Protein AF-A0A969L640-F1 (afdb_monomer_lite)

Foldseek 3Di:
DDLDDPVPPLVPLPAAEEEDALVNDALVVCVVCVVSNHAYEHPADADLVSLLVVVVSPHPYYHYPCVVSNVVND

Structure (mmCIF, N/CA/C/O backbone):
data_AF-A0A969L640-F1
#
_entry.id   AF-A0A969L640-F1
#
loop_
_atom_site.group_PDB
_atom_site.id
_atom_site.type_symbol
_atom_site.label_atom_id
_atom_site.label_alt_id
_atom_site.label_comp_id
_atom_site.label_asym_id
_atom_site.label_entity_id
_atom_site.label_seq_id
_atom_site.pdbx_PDB_ins_code
_atom_site.Cartn_x
_atom_site.Cartn_y
_atom_site.Cartn_z
_atom_site.occupancy
_atom_site.B_iso_or_equiv
_atom_site.auth_seq_id
_atom_site.auth_comp_id
_atom_site.auth_asym_id
_atom_site.auth_atom_id
_atom_site.pdbx_PDB_model_num
ATOM 1 N N . MET A 1 1 ? 10.189 6.434 22.299 1.00 33.81 1 MET A N 1
ATOM 2 C CA . MET A 1 1 ? 10.134 7.086 20.972 1.00 33.81 1 MET A CA 1
ATOM 3 C C . MET A 1 1 ? 8.723 6.912 20.439 1.00 33.81 1 MET A C 1
ATOM 5 O O . MET A 1 1 ? 8.297 5.782 20.250 1.00 33.81 1 MET A O 1
ATOM 9 N N . SER A 1 2 ? 7.957 8.000 20.365 1.00 31.75 2 SER A N 1
ATOM 10 C CA . SER A 1 2 ? 6.515 7.967 20.092 1.00 31.75 2 SER A CA 1
ATOM 11 C C . SER A 1 2 ? 6.279 7.706 18.605 1.00 31.75 2 SER A C 1
ATOM 13 O O . SER A 1 2 ? 6.561 8.570 17.776 1.00 31.75 2 SER A O 1
ATOM 15 N N . VAL A 1 3 ? 5.812 6.506 18.261 1.00 46.97 3 VAL A N 1
ATOM 16 C CA . VAL A 1 3 ? 5.286 6.205 16.924 1.00 46.97 3 VAL A CA 1
ATOM 17 C C . VAL A 1 3 ? 4.058 7.098 16.753 1.00 46.97 3 VAL A C 1
ATOM 19 O O . VAL A 1 3 ? 3.136 7.032 17.565 1.00 46.97 3 VAL A O 1
ATOM 22 N N . GLY A 1 4 ? 4.123 8.023 15.791 1.00 44.94 4 GLY A N 1
ATOM 23 C CA . GLY A 1 4 ? 3.205 9.152 15.650 1.00 44.94 4 GLY A CA 1
ATOM 24 C C . GLY A 1 4 ? 1.748 8.752 15.854 1.00 44.94 4 GLY A C 1
ATOM 25 O O . GLY A 1 4 ? 1.230 7.883 15.157 1.00 44.94 4 GLY A O 1
ATOM 26 N N . LYS A 1 5 ? 1.092 9.384 16.834 1.00 49.94 5 LYS A N 1
ATOM 27 C CA . LYS A 1 5 ? -0.336 9.211 17.103 1.00 49.94 5 LYS A CA 1
ATOM 28 C C . LYS A 1 5 ? -1.113 9.477 15.811 1.00 49.94 5 LYS A C 1
ATOM 30 O O . LYS A 1 5 ? -1.270 10.620 15.398 1.00 49.94 5 LYS A O 1
ATOM 35 N N . LEU A 1 6 ? -1.641 8.415 15.211 1.00 54.66 6 LEU A N 1
ATOM 36 C CA . LEU A 1 6 ? -2.531 8.411 14.043 1.00 54.66 6 LEU A CA 1
ATOM 37 C C . LEU A 1 6 ? -3.923 8.997 14.331 1.00 54.66 6 LEU A C 1
ATOM 39 O O . LEU A 1 6 ? -4.847 8.842 13.529 1.00 54.66 6 LEU A O 1
ATOM 43 N N . SER A 1 7 ? -4.074 9.713 15.451 1.00 53.56 7 SER A N 1
ATOM 44 C CA . SER A 1 7 ? -5.336 10.316 15.854 1.00 53.56 7 SER A CA 1
ATOM 45 C C . SER A 1 7 ? -5.958 11.240 14.798 1.00 53.56 7 SER A C 1
ATOM 47 O O . SER A 1 7 ? -7.186 11.273 14.777 1.00 53.56 7 SER A O 1
ATOM 49 N N . PRO A 1 8 ? -5.227 11.918 13.876 1.00 64.88 8 PRO A N 1
ATOM 50 C CA . PRO A 1 8 ? -5.906 12.825 12.966 1.00 64.88 8 PRO A CA 1
ATOM 51 C C . PRO A 1 8 ? -6.521 12.168 11.725 1.00 64.88 8 PRO A C 1
ATOM 53 O O . PRO A 1 8 ? -7.475 12.715 11.197 1.00 64.88 8 PRO A O 1
ATOM 56 N N . LEU A 1 9 ? -6.046 11.025 11.219 1.00 66.88 9 LEU A N 1
ATOM 57 C CA . LEU A 1 9 ? -6.592 10.502 9.948 1.00 66.88 9 LEU A CA 1
ATOM 58 C C . LEU A 1 9 ? -7.968 9.866 10.126 1.00 66.88 9 LEU A C 1
ATOM 60 O O . LEU A 1 9 ? -8.836 9.963 9.266 1.00 66.88 9 LEU A O 1
ATOM 64 N N . SER A 1 10 ? -8.180 9.245 11.279 1.00 64.25 10 SER A N 1
ATOM 65 C CA . SER A 1 10 ? -9.404 8.503 11.537 1.00 64.25 10 SER A CA 1
ATOM 66 C C . SER A 1 10 ? -10.597 9.354 11.979 1.00 64.25 10 SER A C 1
ATOM 68 O O . SER A 1 10 ? -11.667 8.795 12.182 1.00 64.25 10 SER A O 1
ATOM 70 N N . GLN A 1 11 ? -10.406 10.667 12.150 1.00 74.88 11 GLN A N 1
ATOM 71 C CA . GLN A 1 11 ? -11.466 11.614 12.518 1.00 74.88 11 GLN A CA 1
ATOM 72 C C . GLN A 1 11 ? -12.308 12.058 11.308 1.00 74.88 11 GLN A C 1
ATOM 74 O O . GLN A 1 11 ? -13.348 12.687 11.461 1.00 74.88 11 GLN A O 1
ATOM 79 N N . TYR A 1 12 ? -11.830 11.787 10.091 1.00 80.25 12 TYR A N 1
ATOM 80 C CA . TYR A 1 12 ? -12.490 12.215 8.866 1.00 80.25 12 TYR A CA 1
ATOM 81 C C . TYR A 1 12 ? -13.456 11.136 8.381 1.00 80.25 12 TYR A C 1
ATOM 83 O O . TYR A 1 12 ? -13.118 10.287 7.552 1.00 80.25 12 TYR A O 1
ATOM 91 N N . ASP A 1 13 ? -14.681 11.173 8.897 1.00 83.75 13 ASP A N 1
ATOM 92 C CA . ASP A 1 13 ? -15.678 10.130 8.636 1.00 83.75 13 ASP A CA 1
ATOM 93 C C . ASP A 1 13 ? -16.065 10.008 7.156 1.00 83.75 13 ASP A C 1
ATOM 95 O O . ASP A 1 13 ? -16.292 8.900 6.670 1.00 83.75 13 ASP A O 1
ATOM 99 N N . HIS A 1 14 ? -16.050 11.118 6.416 1.00 90.94 14 HIS A N 1
ATOM 100 C CA . HIS A 1 14 ? -16.406 11.174 4.995 1.00 90.94 14 HIS A CA 1
ATOM 101 C C . HIS A 1 14 ? -15.306 10.658 4.053 1.00 90.94 14 HIS A C 1
ATOM 103 O O . HIS A 1 14 ? -15.579 10.386 2.885 1.00 90.94 14 HIS A O 1
ATOM 109 N N . ILE A 1 15 ? -14.065 10.506 4.530 1.00 91.50 15 ILE A N 1
ATOM 110 C CA . ILE A 1 15 ? -12.976 9.955 3.716 1.00 91.50 15 ILE A CA 1
ATOM 111 C C . ILE A 1 15 ? -13.118 8.438 3.683 1.00 91.50 15 ILE A C 1
ATOM 113 O O . ILE A 1 15 ? -13.218 7.816 4.734 1.00 91.50 15 ILE A O 1
ATOM 117 N N . GLN A 1 16 ? -13.111 7.826 2.501 1.00 93.88 16 GLN A N 1
ATOM 118 C CA . GLN A 1 16 ? -13.231 6.368 2.354 1.00 93.88 16 GLN A CA 1
ATOM 119 C C . GLN A 1 16 ? -11.884 5.682 2.119 1.00 93.88 16 GLN A C 1
ATOM 121 O O . GLN A 1 16 ? -11.699 4.531 2.507 1.00 93.88 16 GLN A O 1
ATOM 126 N N . GLU A 1 17 ? -10.930 6.381 1.505 1.00 94.88 17 GLU A N 1
ATOM 127 C CA . GLU A 1 17 ? -9.648 5.804 1.110 1.00 94.88 17 GLU A CA 1
ATOM 128 C C . GLU A 1 17 ? -8.505 6.793 1.349 1.00 94.88 17 GLU A C 1
ATOM 130 O O . GLU A 1 17 ? -8.636 7.990 1.089 1.00 94.88 17 GLU A O 1
ATOM 135 N N . PHE A 1 18 ? -7.368 6.285 1.818 1.00 93.94 18 PHE A N 1
ATOM 136 C CA . PHE A 1 18 ? -6.144 7.052 2.028 1.00 93.94 18 PHE A CA 1
ATOM 137 C C . PHE A 1 18 ? -5.063 6.593 1.060 1.00 93.94 18 PHE A C 1
ATOM 139 O O . PHE A 1 18 ? -4.828 5.399 0.903 1.00 93.94 18 PHE A O 1
ATOM 146 N N . SER A 1 19 ? -4.361 7.544 0.448 1.00 95.56 19 SER A N 1
ATOM 147 C CA . SER A 1 19 ? -3.179 7.262 -0.368 1.00 95.56 19 SER A CA 1
ATOM 148 C C . SER A 1 19 ? -1.932 7.749 0.365 1.00 95.56 19 SER A C 1
ATOM 150 O O . SER A 1 19 ? -1.747 8.950 0.558 1.00 95.56 19 SER A O 1
ATOM 152 N N . CYS A 1 20 ? -1.063 6.828 0.781 1.00 94.06 20 CYS A N 1
ATOM 153 C CA . CYS A 1 20 ? 0.069 7.119 1.663 1.00 94.06 20 CYS A CA 1
ATOM 154 C C . CYS A 1 20 ? 1.422 6.783 1.027 1.00 94.06 20 CYS A C 1
ATOM 156 O O . CYS A 1 20 ? 1.549 5.848 0.231 1.00 94.06 20 CYS A O 1
ATOM 158 N N . TYR A 1 21 ? 2.456 7.514 1.450 1.00 95.81 21 TYR A N 1
ATOM 159 C CA . TYR A 1 21 ? 3.834 7.213 1.083 1.00 95.81 21 TYR A CA 1
ATOM 160 C C . TYR A 1 21 ? 4.254 5.865 1.682 1.00 95.81 21 TYR A C 1
ATOM 162 O O . TYR A 1 21 ? 4.285 5.685 2.897 1.00 95.81 21 TYR A O 1
ATOM 170 N N . TYR A 1 22 ? 4.577 4.892 0.833 1.00 95.62 22 TYR A N 1
ATOM 171 C CA . TYR A 1 22 ? 4.678 3.490 1.255 1.00 95.62 22 TYR A CA 1
ATOM 172 C C . TYR A 1 22 ? 5.649 3.158 2.416 1.00 95.62 22 TYR A C 1
ATOM 174 O O . TYR A 1 22 ? 5.412 2.154 3.096 1.00 95.62 22 TYR A O 1
ATOM 182 N N . PRO A 1 23 ? 6.736 3.911 2.691 1.00 95.62 23 PRO A N 1
ATOM 183 C CA . PRO A 1 23 ? 7.602 3.639 3.835 1.00 95.62 23 PRO A CA 1
ATOM 184 C C . PRO A 1 23 ? 6.972 3.927 5.198 1.00 95.62 23 PRO A C 1
ATOM 186 O O . PRO A 1 23 ? 7.445 3.360 6.176 1.00 95.62 23 PRO A O 1
ATOM 189 N N . CYS A 1 24 ? 5.930 4.763 5.287 1.00 92.44 24 CYS A N 1
ATOM 190 C CA . CYS A 1 24 ? 5.249 5.023 6.561 1.00 92.44 24 CYS A CA 1
ATOM 191 C C . CYS A 1 24 ? 4.161 3.990 6.892 1.00 92.44 24 CYS A C 1
ATOM 193 O O . CYS A 1 24 ? 3.577 4.036 7.973 1.00 92.44 24 CYS A O 1
ATOM 195 N N . LEU A 1 25 ? 3.887 3.054 5.977 1.00 94.62 25 LEU A N 1
ATOM 196 C CA . LEU A 1 25 ? 2.871 2.029 6.170 1.00 94.62 25 LEU A CA 1
ATOM 197 C C . LEU A 1 25 ? 3.380 0.913 7.082 1.00 94.62 25 LEU A C 1
ATOM 199 O O . LEU A 1 25 ? 4.367 0.239 6.777 1.00 94.62 25 LEU A O 1
ATOM 203 N N . THR A 1 26 ? 2.648 0.683 8.170 1.00 95.12 26 THR A N 1
ATOM 204 C CA . THR A 1 26 ? 2.850 -0.437 9.094 1.00 95.12 26 THR A CA 1
ATOM 205 C C . THR A 1 26 ? 1.589 -1.295 9.175 1.00 95.12 26 THR A C 1
ATOM 207 O O . THR A 1 26 ? 0.507 -0.881 8.748 1.00 95.12 26 THR A O 1
ATOM 210 N N . ARG A 1 27 ? 1.712 -2.514 9.712 1.00 94.69 27 ARG A N 1
ATOM 211 C CA . ARG A 1 27 ? 0.568 -3.425 9.857 1.00 94.69 27 ARG A CA 1
ATOM 212 C C . ARG A 1 27 ? -0.455 -2.890 10.858 1.00 94.69 27 ARG A C 1
ATOM 214 O O . ARG A 1 27 ? -1.652 -3.068 10.654 1.00 94.69 27 ARG A O 1
ATOM 221 N N . GLU A 1 28 ? 0.009 -2.208 11.898 1.00 93.25 28 GLU A N 1
ATOM 222 C CA . GLU A 1 28 ? -0.828 -1.574 12.916 1.00 93.25 28 GLU A CA 1
ATOM 223 C C . GLU A 1 28 ? -1.694 -0.478 12.287 1.00 93.25 28 GLU A C 1
ATOM 225 O O . GLU A 1 28 ? -2.909 -0.486 12.464 1.00 93.25 28 GLU A O 1
ATOM 230 N N . LEU A 1 29 ? -1.096 0.404 11.473 1.00 91.00 29 LEU A N 1
ATOM 231 C CA . LEU A 1 29 ? -1.819 1.457 10.753 1.00 91.00 29 LEU A CA 1
ATOM 232 C C . LEU A 1 29 ? -2.919 0.886 9.850 1.00 91.00 29 LEU A C 1
ATOM 234 O O . LEU A 1 29 ? -4.059 1.343 9.903 1.00 91.00 29 LEU A O 1
ATOM 238 N N . LEU A 1 30 ? -2.574 -0.105 9.026 1.00 94.44 30 LEU A N 1
ATOM 239 C CA . LEU A 1 30 ? -3.536 -0.719 8.110 1.00 94.44 30 LEU A CA 1
ATOM 240 C C . LEU A 1 30 ? -4.689 -1.358 8.879 1.00 94.44 30 LEU A C 1
ATOM 242 O O . LEU A 1 30 ? -5.843 -1.077 8.584 1.00 94.44 30 LEU A O 1
ATOM 246 N N . THR A 1 31 ? -4.373 -2.126 9.923 1.00 94.06 31 THR A N 1
ATOM 247 C CA . THR A 1 31 ? -5.378 -2.789 10.763 1.00 94.06 31 THR A CA 1
ATOM 248 C C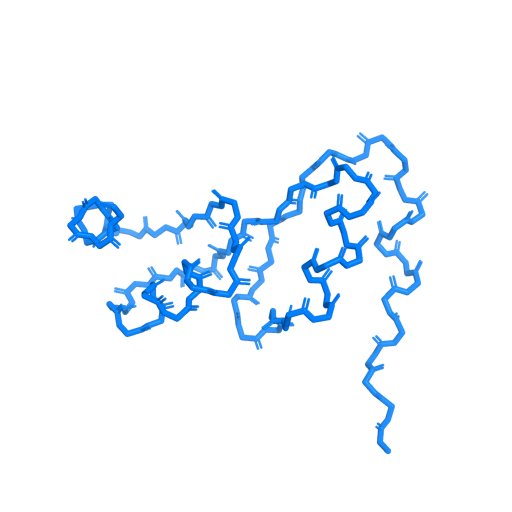 . THR A 1 31 ? -6.365 -1.781 11.356 1.00 94.06 31 THR A C 1
ATOM 250 O O . THR A 1 31 ? -7.573 -2.004 11.312 1.00 94.06 31 THR A O 1
ATOM 253 N N . GLU A 1 32 ? -5.879 -0.659 11.888 1.00 91.19 32 GLU A N 1
ATOM 254 C CA . GLU A 1 32 ? -6.739 0.366 12.484 1.00 91.19 32 GLU A CA 1
ATOM 255 C C . GLU A 1 32 ? -7.614 1.094 11.454 1.00 91.19 32 GLU A C 1
ATOM 257 O O . GLU A 1 32 ? -8.786 1.361 11.722 1.00 91.19 32 GLU A O 1
ATOM 262 N N . LEU A 1 33 ? -7.089 1.387 10.262 1.00 92.06 33 LEU A N 1
ATOM 263 C CA . LEU A 1 33 ? -7.872 2.014 9.192 1.00 92.06 33 LEU A CA 1
ATOM 264 C C . LEU A 1 33 ? -8.904 1.047 8.593 1.00 92.06 33 LEU A C 1
ATOM 266 O O . LEU A 1 33 ? -10.062 1.428 8.409 1.00 92.06 33 LEU A O 1
ATOM 270 N N . HIS A 1 34 ? -8.532 -0.217 8.388 1.00 94.88 34 HIS A N 1
ATOM 271 C CA . HIS A 1 34 ? -9.437 -1.261 7.905 1.00 94.88 34 HIS A CA 1
ATOM 272 C C . HIS A 1 34 ? -10.585 -1.531 8.881 1.00 94.88 34 HIS A C 1
ATOM 274 O O . HIS A 1 34 ? -11.727 -1.644 8.444 1.00 94.88 34 HIS A O 1
ATOM 280 N N . LYS A 1 35 ? -10.333 -1.539 10.201 1.00 93.75 35 LYS A N 1
ATOM 281 C CA . LYS A 1 35 ? -11.392 -1.634 11.231 1.00 93.75 35 LYS A CA 1
ATOM 282 C C . LYS A 1 35 ? -12.433 -0.518 11.125 1.00 93.75 35 LYS A C 1
ATOM 284 O O . LYS A 1 35 ? -13.577 -0.709 11.521 1.00 93.75 35 LYS A O 1
ATOM 289 N N . LYS A 1 36 ? -12.043 0.642 10.594 1.00 90.81 36 LYS A N 1
ATOM 290 C CA . LYS A 1 36 ? -12.921 1.797 10.363 1.00 90.81 36 LYS A CA 1
ATOM 291 C C . LYS A 1 36 ? -13.525 1.818 8.954 1.00 90.81 36 LYS A C 1
ATOM 293 O O . LYS A 1 36 ? -14.071 2.840 8.541 1.00 90.81 36 LYS A O 1
ATOM 298 N N . GLY A 1 37 ? -13.401 0.720 8.204 1.00 93.50 37 GLY A N 1
ATOM 299 C CA . GLY A 1 37 ? -13.920 0.587 6.842 1.00 93.50 37 GLY A CA 1
ATOM 300 C C . GLY A 1 37 ? -13.188 1.451 5.814 1.00 93.50 37 GLY A C 1
ATOM 301 O O . GLY A 1 37 ? -13.751 1.747 4.763 1.00 93.50 37 GLY A O 1
ATOM 302 N N . LYS A 1 38 ? -11.964 1.899 6.118 1.00 94.00 38 LYS A N 1
ATOM 303 C CA . LYS A 1 38 ? -11.169 2.760 5.236 1.00 94.00 38 LYS A CA 1
ATOM 304 C C . LYS A 1 38 ? -10.196 1.914 4.427 1.00 94.00 38 LYS A C 1
ATOM 306 O O . LYS A 1 38 ? -9.554 1.039 5.002 1.00 94.00 38 LYS A O 1
ATOM 311 N N . LYS A 1 39 ? -10.029 2.201 3.135 1.00 96.88 39 LYS A N 1
ATOM 312 C CA . LYS A 1 39 ? -8.980 1.571 2.311 1.00 96.88 39 LYS A CA 1
ATOM 313 C C . LYS A 1 39 ? -7.674 2.352 2.370 1.00 96.88 39 LYS A C 1
ATOM 315 O O . LYS A 1 39 ? -7.678 3.565 2.588 1.00 96.88 39 LYS A O 1
ATOM 320 N N . VAL A 1 40 ? -6.557 1.673 2.135 1.00 96.75 40 VAL A N 1
ATOM 321 C CA . VAL A 1 40 ? -5.221 2.271 2.121 1.00 96.75 40 VAL A CA 1
ATOM 322 C C . VAL A 1 40 ? -4.451 1.851 0.874 1.00 96.75 40 VAL A C 1
ATOM 324 O O . VAL A 1 40 ? -4.119 0.683 0.676 1.00 96.75 40 VAL A O 1
ATOM 327 N N . ASN A 1 41 ? -4.106 2.843 0.061 1.00 98.00 41 ASN A N 1
ATOM 328 C CA . ASN A 1 41 ? -3.340 2.713 -1.169 1.00 98.00 41 ASN A CA 1
ATOM 329 C C . ASN A 1 41 ? -1.911 3.241 -0.954 1.00 98.00 41 ASN A C 1
ATOM 331 O O . ASN A 1 41 ? -1.703 4.244 -0.270 1.00 98.00 41 ASN A O 1
ATOM 335 N N . ALA A 1 42 ? -0.911 2.593 -1.550 1.00 98.12 42 ALA A N 1
ATOM 336 C CA . ALA A 1 42 ? 0.492 2.982 -1.409 1.00 98.12 42 ALA A CA 1
ATOM 337 C C . ALA A 1 42 ? 1.035 3.634 -2.688 1.00 98.12 42 ALA A C 1
ATOM 339 O O . ALA A 1 42 ? 0.935 3.039 -3.761 1.00 98.12 42 ALA A O 1
ATOM 340 N N . TRP A 1 43 ? 1.669 4.805 -2.574 1.00 97.44 43 TRP A N 1
ATOM 341 C CA . TRP A 1 43 ? 2.324 5.504 -3.691 1.00 97.44 43 TRP A CA 1
ATOM 342 C C . TRP A 1 43 ? 3.783 5.889 -3.382 1.00 97.44 43 TRP A C 1
ATOM 344 O O . TRP A 1 43 ? 4.181 5.968 -2.218 1.00 97.44 43 TRP A O 1
ATOM 354 N N . THR A 1 44 ? 4.638 6.133 -4.382 1.00 97.44 44 THR A N 1
ATOM 355 C CA . THR A 1 44 ? 4.664 5.450 -5.694 1.00 97.44 44 THR A CA 1
ATOM 356 C C . THR A 1 44 ? 5.614 4.263 -5.564 1.00 97.44 44 THR A C 1
ATOM 358 O O . THR A 1 44 ? 6.757 4.419 -5.128 1.00 97.44 44 THR A O 1
ATOM 361 N N . VAL A 1 45 ? 5.158 3.056 -5.898 1.00 97.75 45 VAL A N 1
ATOM 362 C CA . VAL A 1 45 ? 5.899 1.822 -5.607 1.00 97.75 45 VAL A CA 1
ATOM 363 C C . VAL A 1 45 ? 6.357 1.152 -6.895 1.00 97.75 45 VAL A C 1
ATOM 365 O O . VAL A 1 45 ? 5.624 0.396 -7.524 1.00 97.75 45 VAL A O 1
ATOM 368 N N . ASN A 1 46 ? 7.614 1.374 -7.266 1.00 97.56 46 ASN A N 1
ATOM 369 C CA . ASN A 1 46 ? 8.161 0.860 -8.529 1.00 97.56 46 ASN A CA 1
ATOM 370 C C . ASN A 1 46 ? 8.986 -0.428 -8.363 1.00 97.56 46 ASN A C 1
ATOM 372 O O . ASN A 1 46 ? 9.169 -1.195 -9.313 1.00 97.56 46 ASN A O 1
ATOM 376 N N . ASN A 1 47 ? 9.486 -0.698 -7.154 1.00 96.88 47 ASN A N 1
ATOM 377 C CA . ASN A 1 47 ? 10.353 -1.842 -6.878 1.00 96.88 47 ASN A CA 1
ATOM 378 C C . ASN A 1 47 ? 9.542 -3.114 -6.554 1.00 96.88 47 ASN A C 1
ATOM 380 O O . ASN A 1 47 ? 8.737 -3.113 -5.624 1.00 96.88 47 ASN A O 1
ATOM 384 N N . LYS A 1 48 ? 9.818 -4.232 -7.248 1.00 96.88 48 LYS A N 1
ATOM 385 C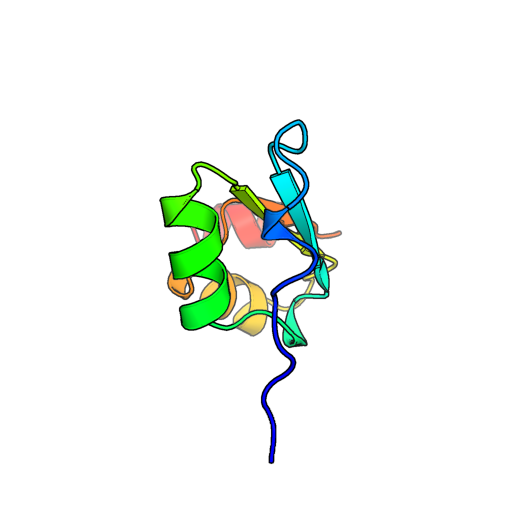 CA . LYS A 1 48 ? 9.131 -5.530 -7.054 1.00 96.88 48 LYS A CA 1
ATOM 386 C C . LYS A 1 48 ? 9.166 -6.043 -5.608 1.00 96.88 48 LYS A C 1
ATOM 388 O O . LYS A 1 48 ? 8.173 -6.591 -5.137 1.00 96.88 48 LYS A O 1
ATOM 393 N N . LYS A 1 49 ? 10.280 -5.855 -4.889 1.00 97.06 49 LYS A N 1
ATOM 394 C CA . LYS A 1 49 ? 10.416 -6.254 -3.477 1.00 97.06 49 LYS A CA 1
ATOM 395 C C . LYS A 1 49 ? 9.446 -5.469 -2.598 1.00 97.06 49 LYS A C 1
ATOM 397 O O . LYS A 1 49 ? 8.800 -6.053 -1.734 1.00 97.06 49 LYS A O 1
ATOM 402 N N . HIS A 1 50 ? 9.322 -4.163 -2.832 1.00 97.62 50 HIS A N 1
ATOM 403 C CA . HIS A 1 50 ? 8.390 -3.314 -2.089 1.00 97.62 50 HIS A CA 1
ATOM 404 C C . HIS A 1 50 ? 6.939 -3.611 -2.459 1.00 97.62 50 HIS A C 1
ATOM 406 O O . HIS A 1 50 ? 6.121 -3.724 -1.554 1.00 97.62 50 HIS A O 1
ATOM 412 N N . ILE A 1 51 ? 6.639 -3.837 -3.743 1.00 97.94 51 ILE A N 1
ATOM 413 C CA . ILE A 1 51 ? 5.309 -4.277 -4.192 1.00 97.94 51 ILE A CA 1
ATOM 414 C C . ILE A 1 51 ? 4.901 -5.548 -3.437 1.00 97.94 51 ILE A C 1
ATOM 416 O O . ILE A 1 51 ? 3.883 -5.548 -2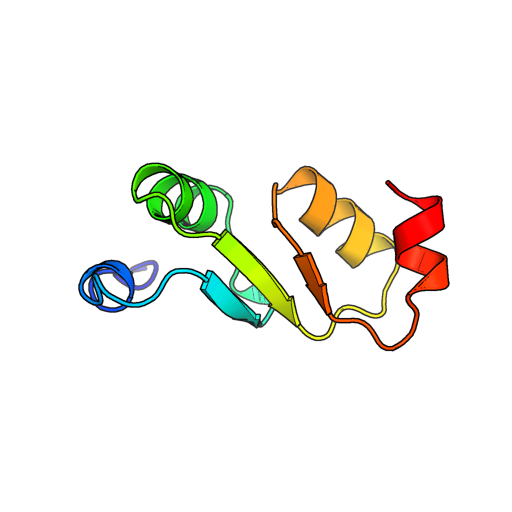.752 1.00 97.94 51 ILE A O 1
ATOM 420 N N . LYS A 1 52 ? 5.733 -6.600 -3.472 1.00 97.62 52 LYS A N 1
ATOM 421 C CA . LYS A 1 52 ? 5.453 -7.862 -2.768 1.00 97.62 52 LYS A CA 1
ATOM 422 C C . LYS A 1 52 ? 5.289 -7.658 -1.259 1.00 97.62 52 LYS A C 1
ATOM 424 O O . LYS A 1 52 ? 4.368 -8.207 -0.662 1.00 97.62 52 LYS A O 1
ATOM 429 N N . ARG A 1 53 ? 6.155 -6.844 -0.638 1.00 97.25 53 ARG A N 1
ATOM 430 C CA . ARG A 1 53 ? 6.055 -6.511 0.792 1.00 97.25 53 ARG A CA 1
ATOM 431 C C . ARG A 1 53 ? 4.711 -5.869 1.125 1.00 97.25 53 ARG A C 1
ATOM 433 O O . ARG A 1 53 ? 4.106 -6.256 2.112 1.00 97.25 53 ARG A O 1
ATOM 440 N N . LEU A 1 54 ? 4.270 -4.889 0.340 1.00 97.81 54 LEU A N 1
ATOM 441 C CA . LEU A 1 54 ? 3.056 -4.116 0.609 1.00 97.81 54 LEU A CA 1
ATOM 442 C C . LEU A 1 54 ? 1.784 -4.920 0.330 1.00 97.81 54 LEU A C 1
ATOM 444 O O . LEU A 1 54 ? 0.854 -4.838 1.127 1.00 97.81 54 LEU A O 1
ATOM 448 N N . ILE A 1 55 ? 1.776 -5.755 -0.717 1.00 96.38 55 ILE A N 1
ATOM 449 C CA . ILE A 1 55 ? 0.705 -6.740 -0.950 1.00 96.38 55 ILE A CA 1
ATOM 450 C C . ILE A 1 55 ? 0.555 -7.637 0.286 1.00 96.38 55 ILE A C 1
ATOM 452 O O . ILE A 1 55 ? -0.533 -7.743 0.840 1.00 96.38 55 ILE A O 1
ATOM 456 N N . ASN A 1 56 ? 1.659 -8.196 0.794 1.00 96.69 56 ASN A N 1
ATOM 457 C CA . ASN A 1 56 ? 1.640 -9.026 2.006 1.00 96.69 56 ASN A CA 1
ATOM 458 C C . ASN A 1 56 ? 1.286 -8.235 3.277 1.00 96.69 56 ASN A C 1
ATOM 460 O O . ASN A 1 56 ? 0.761 -8.790 4.244 1.00 96.69 56 ASN A O 1
ATOM 464 N N . LEU A 1 57 ? 1.611 -6.941 3.315 1.00 96.81 57 LEU A N 1
ATOM 465 C CA . LEU A 1 57 ? 1.258 -6.065 4.428 1.00 96.81 57 LEU A CA 1
ATOM 466 C C . LEU A 1 57 ? -0.259 -5.825 4.481 1.00 96.81 57 LEU A C 1
ATOM 468 O O . LEU A 1 57 ? -0.780 -5.632 5.575 1.00 96.81 57 LEU A O 1
ATOM 472 N N . GLY A 1 58 ? -0.944 -5.930 3.338 1.00 96.44 58 GLY A N 1
ATOM 473 C CA . GLY A 1 58 ? -2.396 -5.838 3.217 1.00 96.44 58 GLY A CA 1
ATOM 474 C C . GLY A 1 58 ? -2.893 -4.514 2.643 1.00 96.44 58 GLY A C 1
ATOM 475 O O . GLY A 1 58 ? -4.018 -4.138 2.926 1.00 96.44 58 GLY A O 1
ATOM 476 N N . VAL A 1 59 ? -2.082 -3.775 1.878 1.00 97.88 59 VAL A N 1
ATOM 477 C CA . VAL A 1 59 ? -2.585 -2.560 1.208 1.00 97.88 59 VAL A CA 1
ATOM 478 C C . VAL A 1 59 ? -3.656 -2.916 0.172 1.00 97.88 59 VAL A C 1
ATOM 480 O O . VAL A 1 59 ? -3.561 -3.940 -0.507 1.00 97.88 59 VAL A O 1
ATOM 483 N N . ASP A 1 60 ? -4.650 -2.049 0.012 1.00 98.06 60 ASP A N 1
ATOM 484 C CA . ASP A 1 60 ? -5.768 -2.258 -0.912 1.00 98.06 60 ASP A CA 1
ATOM 485 C C . ASP A 1 60 ? -5.366 -1.977 -2.369 1.00 98.06 60 ASP A C 1
ATOM 487 O O . ASP A 1 60 ? -5.810 -2.658 -3.305 1.00 98.06 60 ASP A O 1
ATOM 491 N N . GLY A 1 61 ? -4.458 -1.014 -2.551 1.00 97.56 61 GLY A N 1
ATOM 492 C CA . GLY A 1 61 ? -3.978 -0.565 -3.850 1.00 97.56 61 GLY A CA 1
A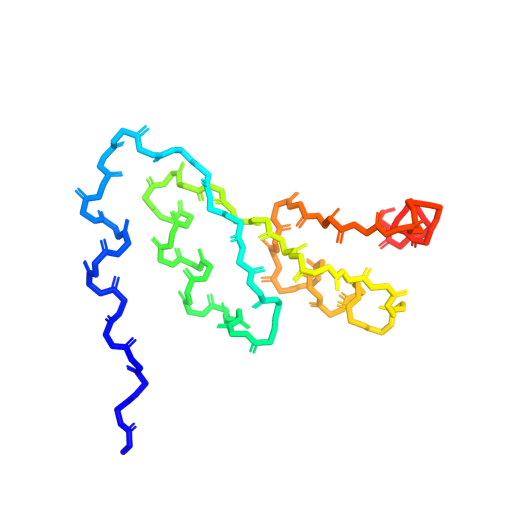TOM 493 C C . GLY A 1 61 ? -2.489 -0.230 -3.871 1.00 97.56 61 GLY A C 1
ATOM 494 O O . GLY A 1 61 ? -1.893 0.209 -2.885 1.00 97.56 61 GLY A O 1
ATOM 495 N N . ILE A 1 62 ? -1.886 -0.421 -5.043 1.00 98.19 62 ILE A N 1
ATOM 496 C CA . ILE A 1 62 ? -0.520 -0.006 -5.356 1.00 98.19 62 ILE A CA 1
ATOM 497 C C . ILE A 1 62 ? -0.591 0.996 -6.502 1.00 98.19 62 ILE A C 1
ATOM 499 O O . ILE A 1 62 ? -1.046 0.660 -7.593 1.00 98.19 62 ILE A O 1
AT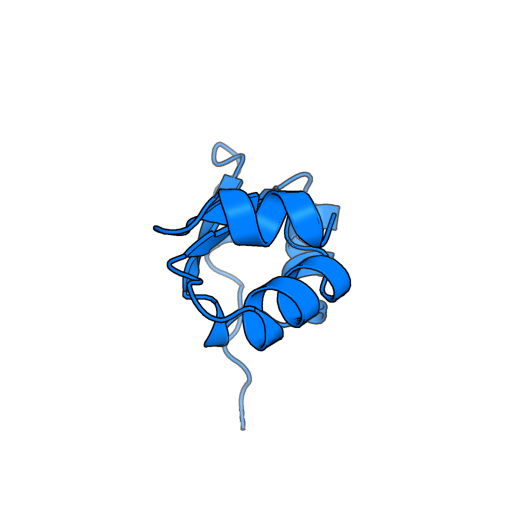OM 503 N N . ILE A 1 63 ? -0.097 2.204 -6.260 1.00 98.38 63 ILE A N 1
ATOM 504 C CA . ILE A 1 63 ? 0.114 3.231 -7.276 1.00 98.38 63 ILE A CA 1
ATOM 505 C C . ILE A 1 63 ? 1.561 3.088 -7.759 1.00 98.38 63 ILE A C 1
ATOM 507 O O . ILE A 1 63 ? 2.504 3.127 -6.963 1.00 98.38 63 ILE A O 1
ATOM 511 N N . THR A 1 64 ? 1.741 2.846 -9.056 1.00 98.00 64 THR A N 1
ATOM 512 C CA . THR A 1 64 ? 3.029 2.490 -9.662 1.00 98.00 64 THR A CA 1
ATOM 513 C C . THR A 1 64 ? 3.095 2.954 -11.109 1.00 98.00 64 THR A C 1
ATOM 515 O O . THR A 1 64 ? 2.081 2.955 -11.805 1.00 98.00 64 THR A O 1
ATOM 518 N N . ASP A 1 65 ? 4.305 3.236 -11.579 1.00 98.25 65 ASP A N 1
ATOM 519 C CA . ASP A 1 65 ? 4.570 3.491 -12.998 1.00 98.25 65 ASP A CA 1
ATOM 520 C C . ASP A 1 65 ? 4.684 2.177 -13.799 1.00 98.25 65 ASP A C 1
ATOM 522 O O . ASP A 1 65 ? 4.782 2.183 -15.023 1.00 98.25 65 ASP A O 1
ATOM 526 N N . PHE A 1 66 ? 4.683 1.025 -13.112 1.00 97.12 66 PHE A N 1
ATOM 527 C CA . PHE A 1 66 ? 4.891 -0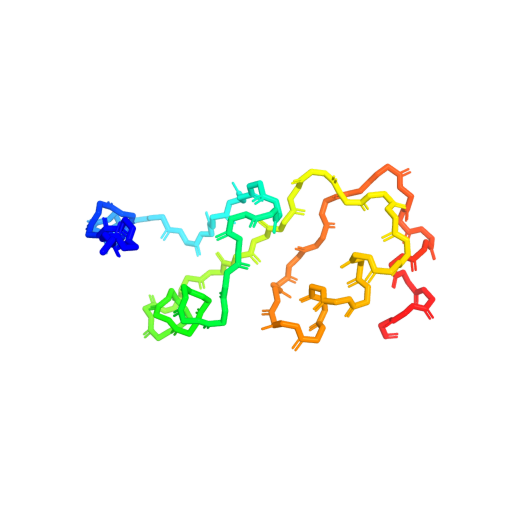.303 -13.695 1.00 97.12 66 PHE A CA 1
ATOM 528 C C . PHE A 1 66 ? 3.758 -1.278 -13.317 1.00 97.12 66 PHE A C 1
ATOM 530 O O . PHE A 1 66 ? 3.973 -2.217 -12.535 1.00 97.12 66 PHE A O 1
ATOM 537 N N . PRO A 1 67 ? 2.532 -1.084 -13.842 1.00 96.19 67 PRO A N 1
ATOM 538 C CA . PRO A 1 67 ? 1.364 -1.897 -13.481 1.00 96.19 67 PRO A CA 1
ATOM 539 C C . PRO A 1 67 ? 1.534 -3.388 -13.819 1.00 96.19 67 PRO A C 1
ATOM 541 O O . PRO A 1 67 ? 1.000 -4.260 -13.128 1.00 96.19 67 PRO A O 1
ATOM 544 N N . ASP A 1 68 ? 2.344 -3.710 -14.829 1.00 97.19 68 ASP A N 1
ATOM 545 C CA . ASP A 1 68 ? 2.694 -5.079 -15.214 1.00 97.19 68 ASP A CA 1
ATOM 546 C C . ASP A 1 68 ? 3.408 -5.847 -14.087 1.00 97.19 68 ASP A C 1
ATOM 548 O O . ASP A 1 68 ? 3.225 -7.058 -13.937 1.00 97.19 68 ASP A O 1
ATOM 552 N N . ARG A 1 69 ? 4.199 -5.150 -13.258 1.00 95.38 69 ARG A N 1
ATOM 553 C CA . ARG A 1 69 ? 4.912 -5.755 -12.123 1.00 95.38 69 ARG A CA 1
ATOM 554 C C . ARG A 1 69 ? 3.957 -6.149 -11.009 1.00 95.38 69 ARG A C 1
ATOM 556 O O . ARG A 1 69 ? 4.186 -7.173 -10.373 1.00 95.38 69 ARG A O 1
ATOM 563 N N . VAL A 1 70 ? 2.905 -5.361 -10.789 1.00 94.75 70 VAL A N 1
ATOM 564 C CA . VAL A 1 70 ? 1.871 -5.651 -9.786 1.00 94.75 70 VAL A CA 1
ATOM 565 C C . VAL A 1 70 ? 1.035 -6.844 -10.235 1.00 94.75 70 VAL A C 1
ATOM 567 O O . VAL A 1 70 ? 0.854 -7.775 -9.457 1.00 94.75 70 VAL A O 1
ATOM 570 N N . LYS A 1 71 ? 0.617 -6.879 -11.509 1.00 93.31 71 LYS A N 1
ATOM 571 C CA . LYS A 1 71 ? -0.194 -7.975 -12.067 1.00 93.31 71 LYS A CA 1
ATOM 572 C C . LYS A 1 71 ? 0.474 -9.352 -11.947 1.00 93.31 71 LYS A C 1
ATOM 574 O O . LYS A 1 71 ? -0.217 -10.344 -11.790 1.00 93.31 71 LYS A O 1
ATOM 579 N N . LYS A 1 72 ? 1.807 -9.422 -12.012 1.00 92.06 72 LYS A N 1
ATOM 580 C CA . LYS A 1 72 ? 2.578 -10.678 -11.890 1.00 92.06 72 LYS A CA 1
ATOM 581 C C . LYS A 1 72 ? 2.745 -11.183 -10.451 1.00 92.06 72 LYS A C 1
ATOM 583 O O . LYS A 1 72 ? 3.252 -12.283 -10.262 1.00 92.06 72 LYS A O 1
ATOM 588 N N . LEU A 1 73 ? 2.436 -10.358 -9.454 1.00 89.88 73 LEU A N 1
ATOM 589 C CA . LEU A 1 73 ? 2.696 -10.632 -8.036 1.00 89.88 73 LEU A CA 1
ATOM 590 C C . LEU A 1 73 ? 1.414 -10.802 -7.212 1.00 89.88 73 LEU A C 1
ATOM 592 O O . LEU A 1 73 ? 1.517 -10.955 -5.995 1.00 89.88 73 LEU A O 1
ATOM 596 N N . ARG A 1 74 ? 0.248 -10.720 -7.854 1.00 74.94 74 ARG A N 1
ATOM 597 C CA . ARG A 1 74 ? -1.068 -10.749 -7.223 1.00 74.94 74 ARG A CA 1
ATOM 598 C C . ARG A 1 74 ? -1.838 -11.993 -7.643 1.00 74.94 74 ARG A C 1
ATOM 600 O O . ARG A 1 74 ? -1.610 -12.446 -8.786 1.00 74.94 74 ARG A O 1
#

Radius of gyration: 12.75 Å; chains: 1; bounding box: 27×24×36 Å

Secondary structure (DSSP, 8-state):
------TTGGG-TT--EEEEEGGG--HHHHHHHHHTT-EEEEE----HHHHHHHHHHT-SEE--S-HHHHHT--

Sequence (74 aa):
MSVGKLSPLSQYDHIQEFSCYYPCLTRELLTELHKKGKKVNAWTVNNKKHIKRLINLGVDGIITDFPDRVKKLR

pLDDT: mean 88.58, std 16.02, range [31.75, 98.38]

=== Feature glossary ===
Key to the feature types in this record:

— What the protein is —

Primary structure: the covalent order of the twenty standard amino acids along the backbone. Two proteins with the same sequence will (almost always) fold to the same structure; two with 30% identity often share a fold but not the details.

Database cross-references. InterPro integrates a dozen domain/family signature databases into unified entries with residue-range hits. GO terms attach function/process/location labels with evidence codes. CATH codes position the fold in a four-level structural taxonomy. Organism is the NCBI-taxonomy species name.

— Where its atoms are —

The mmCIF block holds the 3D Cartesian coordinates of each backbone atom (N, Cα, C, O) in ångströms. mmCIF is the PDB's canonical archive format — a tagged-loop text representation of the atomic model.

Six rendered views show the 3D structure from the faces of a cube — i.e. along ±x, ±y, ±z. Rendering representation is drawn randomly per protein from cartoon (secondary-structure ribbons), sticks (backbone bonds), or molecular surface; coloring is either N→C rainbow (blue at the N-terminus through red at the C-terminus) or one color per chain.

— Local backbone conformation —

DSSP 8-state secondary structure assigns each residue one of H (α-helix), G (3₁₀-helix), I (π-helix), E (extended β-strand), B (isolated β-bridge), T (hydrogen-bonded turn), S (bend), or '-' (coil). The assignment is computed from backbone hydrogen-bond geometry via the Kabsch–Sander algorithm.

P-SEA three-state annotation labels each residue as helix, strand, or coil based purely on the geometry of the Cα trace. It serves as a fallback when the full backbone (and thus DSSP) is unavailable.

The φ/ψ torsion pair specifies the backbone conformation at each residue. φ rotates about the N–Cα bond, ψ about the Cα–C bond. Steric clashes forbid most of the (φ, ψ) plane — the allowed regions (α-helix basin, β-sheet basin, left-handed helix) are the Ramachandran-allowed regions.

— Global shape and packing —

The geometric summary reports three shape descriptors. Rg (radius of gyration) measures how spread out the Cα atoms are about their centre of mass; compact globular proteins have small Rg, elongated or unfolded ones large. Cα contacts (<8 Å, |i−j|>4) count long-range residue pairs in spatial proximity — high for tightly packed folds, near zero for rods or random coil. The bounding-box extents give the protein's footprint along x, y, z in Å.

Accessible surface area quantifies burial. A residue with SASA near zero is packed into the hydrophobic core; one with SASA >100 Å² sits on the surface. Computed here via the Shrake–Rupley numerical algorithm with a 1.4 Å probe.

Plot images: a contact map (which residues are close in 3D, as an N×N binary image), a Ramachandran scatter (backbone torsion angles, revealing secondary-structure composition at a glance), and — for AlphaFold structures — a PAE heatmap (pairwise prediction confidence).

— Structural neighborhood —

The Foldseek 3Di string encodes local tertiary geometry as a 20-letter alphabet — one character per residue — derived from the relative positions of nearby Cα atoms. Unlike the amino-acid sequence, 3Di is a direct function of the 3D structure, so two proteins with the same fold have similar 3Di strings even at low sequence identity.

Nearest PDB neighbors are the top structural matches found by Foldseek when searching this structure against the entire Protein Data Bank. Each hit reports a TM-score (0 to 1; >0.5 almost always implies the same fold) and an E-value. These are *structural* homologs — they may share no detectable sequence similarity.

— Confidence and disorder —

For AlphaFold models, the B-factor field carries pLDDT — the model's own estimate of local accuracy on a 0–100 scale. Regions with pLDDT<50 should be treated as essentially unmodeled; they often correspond to intrinsically disordered segments.

B-factor (Debye–Waller factor) reflects atomic displacement in the crystal lattice. It is an experimental observable (units Å²), not a prediction; low values mean the atom is pinned down, high values mean it moves or is heterogeneous across the crystal.

Predicted aligned error is AlphaFold's pairwise confidence. Unlike pLDDT (per-residue), PAE is per-residue-pair and captures whether two parts of the structure are correctly placed relative to each other. Units are ångströms of expected positional error.